Protein AF-A0A438CZI9-F1 (afdb_monomer)

Radius of gyration: 30.82 Å; Cα contacts (8 Å, |Δi|>4): 11; chains: 1; bounding box: 66×46×64 Å

Sequence (105 aa):
MVRYLTLVEDRLKRLDEWTVRHIPQIKNLKVDTLTRIAATLSIREVIMLPIYLQSTPSITPKLVCSATKVDPDWMHDIVKYLKLGELPEDKKHGTKSAYRPPVSP

Secondary structure (DSSP, 8-state):
-HHHHHHHHHHHTTSS--------GGG-HHHHHHHHHHHHHHHHHHS-------SS-SS--------------THHHHHHHHHH-PPP------------PPPP-

Solvent-accessible surface area (backbone atoms only — not comparable to full-atom values): 7388 Å² total; per-residue (Å²): 110,70,73,60,52,53,53,49,52,60,56,51,72,76,44,97,73,87,82,91,76,91,73,62,62,88,82,42,50,69,59,54,49,50,52,49,49,51,54,52,48,55,56,59,68,71,48,78,80,80,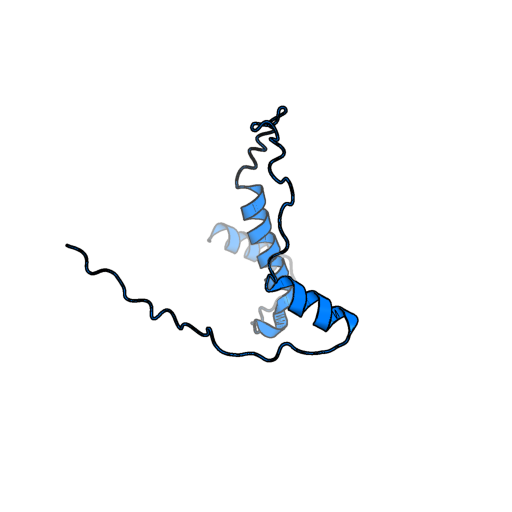76,78,79,68,94,60,80,94,66,82,88,73,92,82,76,83,91,77,80,90,64,97,47,77,63,57,47,54,55,42,26,76,75,71,70,49,76,72,88,83,80,86,85,84,74,80,78,78,87,76,84,85,83,80,134

Mean predicted aligned error: 20.91 Å

Organism: Vitis vinifera (NCBI:txid29760)

pLDDT: mean 73.61, std 17.83, range [41.25, 96.94]

Structure (mmCIF, N/CA/C/O backbone):
data_AF-A0A438CZI9-F1
#
_entry.id   AF-A0A438CZI9-F1
#
loop_
_atom_site.group_PDB
_atom_site.id
_atom_site.type_symbol
_atom_site.label_atom_id
_atom_site.label_alt_id
_atom_site.label_comp_id
_atom_site.label_asym_id
_atom_site.label_entity_id
_atom_site.label_seq_id
_atom_site.pdbx_PDB_ins_code
_atom_site.Cartn_x
_atom_site.Cartn_y
_atom_site.Cartn_z
_atom_site.occupancy
_atom_site.B_iso_or_equiv
_atom_site.auth_seq_id
_atom_site.auth_comp_id
_atom_site.auth_asym_id
_atom_site.auth_atom_id
_atom_site.pdbx_PDB_model_num
ATOM 1 N N . MET A 1 1 ? -13.404 -10.071 4.021 1.00 80.25 1 MET A N 1
ATOM 2 C CA . MET A 1 1 ? -12.929 -10.146 2.620 1.00 80.25 1 MET A CA 1
ATOM 3 C C . MET A 1 1 ? -14.043 -10.068 1.590 1.00 80.25 1 MET A C 1
ATOM 5 O O . MET A 1 1 ? -13.976 -9.170 0.766 1.00 80.25 1 MET A O 1
ATOM 9 N N . VAL A 1 2 ? -15.078 -10.916 1.669 1.00 92.94 2 VAL A N 1
ATOM 10 C CA . VAL A 1 2 ? -16.190 -10.960 0.691 1.00 92.94 2 VAL A CA 1
ATOM 11 C C . VAL A 1 2 ? -16.764 -9.573 0.365 1.00 92.94 2 VAL A C 1
ATOM 13 O O . VAL A 1 2 ? -16.845 -9.214 -0.799 1.00 92.94 2 VAL A O 1
ATOM 16 N N . ARG A 1 3 ? -17.030 -8.734 1.379 1.00 95.19 3 ARG A N 1
ATOM 17 C CA . ARG A 1 3 ? -17.556 -7.365 1.186 1.00 95.19 3 ARG A CA 1
ATOM 18 C C . ARG A 1 3 ? -16.685 -6.475 0.285 1.00 95.19 3 ARG A C 1
ATOM 20 O O . ARG A 1 3 ? -17.218 -5.723 -0.521 1.00 95.19 3 ARG A O 1
ATOM 27 N N . TYR A 1 4 ? -15.361 -6.544 0.429 1.00 94.50 4 TYR A N 1
ATOM 28 C CA . TYR A 1 4 ? -14.440 -5.738 -0.379 1.00 94.50 4 TYR A CA 1
ATOM 29 C C . TYR A 1 4 ? -14.328 -6.277 -1.800 1.00 94.50 4 TYR A C 1
ATOM 31 O O . TYR A 1 4 ? -14.287 -5.489 -2.737 1.00 94.50 4 TYR A O 1
ATOM 39 N N . LEU A 1 5 ? -14.322 -7.604 -1.955 1.00 95.25 5 LEU A N 1
ATOM 40 C CA . LEU A 1 5 ? -14.298 -8.233 -3.270 1.00 95.25 5 LEU A CA 1
ATOM 41 C C . LEU A 1 5 ? -15.540 -7.845 -4.079 1.00 95.25 5 LEU A C 1
ATOM 43 O O . LEU A 1 5 ? -15.397 -7.330 -5.180 1.00 95.25 5 LEU A O 1
ATOM 47 N N . THR A 1 6 ? -16.732 -7.964 -3.488 1.00 96.88 6 THR A N 1
ATOM 48 C CA . THR A 1 6 ? -17.987 -7.568 -4.143 1.00 96.88 6 THR A CA 1
ATOM 49 C C . THR A 1 6 ? -17.978 -6.095 -4.557 1.00 96.88 6 THR A C 1
ATOM 51 O O . THR A 1 6 ? -18.431 -5.758 -5.645 1.00 96.88 6 THR A O 1
ATOM 54 N N . LEU A 1 7 ? -17.419 -5.207 -3.726 1.00 96.94 7 LEU A N 1
ATOM 55 C CA . LEU A 1 7 ? -17.292 -3.786 -4.058 1.00 96.94 7 LEU A CA 1
ATOM 56 C C . LEU A 1 7 ? -16.329 -3.541 -5.229 1.00 96.94 7 LEU A C 1
ATOM 58 O O . LEU A 1 7 ? -16.581 -2.671 -6.061 1.00 96.94 7 LEU A O 1
ATOM 62 N N . VAL A 1 8 ? -15.211 -4.268 -5.283 1.00 95.56 8 VAL A N 1
ATOM 63 C CA . VAL A 1 8 ? -14.260 -4.174 -6.397 1.00 95.56 8 VAL A CA 1
ATOM 64 C C . VAL A 1 8 ? -14.911 -4.680 -7.682 1.00 95.56 8 VAL A C 1
ATOM 66 O O . VAL A 1 8 ? -14.853 -3.984 -8.688 1.00 95.56 8 VAL A O 1
ATOM 69 N N . GLU A 1 9 ? -15.588 -5.826 -7.641 1.00 95.31 9 GLU A N 1
ATOM 70 C CA . GLU A 1 9 ? -16.299 -6.396 -8.791 1.00 95.31 9 GLU A CA 1
ATOM 71 C C . GLU A 1 9 ? -17.379 -5.454 -9.332 1.00 95.31 9 GLU A C 1
ATOM 73 O O . GLU A 1 9 ? 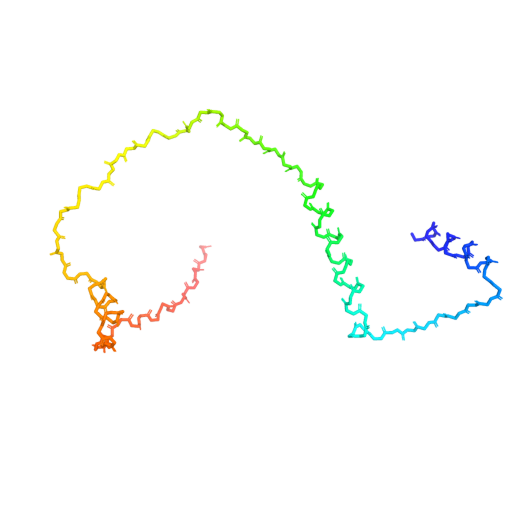-17.440 -5.217 -10.536 1.00 95.31 9 GLU A O 1
ATOM 78 N N . ASP A 1 10 ? -18.200 -4.871 -8.455 1.00 96.69 10 ASP A N 1
ATOM 79 C CA . ASP A 1 10 ? -19.236 -3.907 -8.839 1.00 96.69 10 ASP A CA 1
ATOM 80 C C . ASP A 1 10 ? -18.648 -2.671 -9.537 1.00 96.69 10 ASP A C 1
ATOM 82 O O . ASP A 1 10 ? -19.150 -2.213 -10.563 1.00 96.69 10 ASP A O 1
ATOM 86 N N . ARG A 1 11 ? -17.511 -2.172 -9.040 1.00 96.50 11 ARG A N 1
ATOM 87 C CA . ARG A 1 11 ? -16.803 -1.041 -9.655 1.00 96.50 11 ARG A CA 1
ATOM 88 C C . ARG A 1 11 ? -16.180 -1.404 -10.998 1.00 96.50 11 ARG A C 1
ATOM 90 O O . ARG A 1 11 ? -16.237 -0.591 -11.914 1.00 96.50 11 ARG A O 1
ATOM 97 N N . LEU A 1 12 ? -15.602 -2.598 -11.121 1.00 96.56 12 LEU A N 1
ATOM 98 C CA . LEU A 1 12 ? -14.975 -3.060 -12.360 1.00 96.56 12 LEU A CA 1
ATOM 99 C C . LEU A 1 12 ? -15.996 -3.272 -13.482 1.00 96.56 12 LEU A C 1
ATOM 101 O O . LEU A 1 12 ? -15.671 -2.993 -14.628 1.00 96.56 12 LEU A O 1
ATOM 105 N N . LYS A 1 13 ? -17.240 -3.670 -13.171 1.00 96.12 13 LYS A N 1
ATOM 106 C CA . LYS A 1 13 ? -18.335 -3.779 -14.159 1.00 96.12 13 LYS A CA 1
ATOM 107 C C . LYS A 1 13 ? -18.667 -2.462 -14.866 1.00 96.12 13 LYS A C 1
ATOM 109 O O . LYS A 1 13 ? -19.295 -2.487 -15.917 1.00 96.12 13 LYS A O 1
ATOM 114 N N . ARG A 1 14 ? -18.293 -1.319 -14.282 1.00 96.62 14 ARG A N 1
ATOM 115 C CA . ARG A 1 14 ? -18.493 0.012 -14.877 1.00 96.62 14 ARG A CA 1
ATOM 116 C C . ARG A 1 14 ? -17.393 0.404 -15.866 1.00 96.62 14 ARG A C 1
ATOM 118 O O . ARG A 1 14 ? -17.495 1.470 -16.462 1.00 96.62 14 ARG A O 1
ATOM 125 N N . LEU A 1 15 ? -16.331 -0.391 -15.972 1.00 96.44 15 LEU A N 1
ATOM 126 C CA . LEU A 1 15 ? -15.241 -0.181 -16.916 1.00 96.44 15 LEU A CA 1
ATOM 127 C C . LEU A 1 15 ? -15.456 -1.097 -18.119 1.00 96.44 15 LEU A C 1
ATOM 129 O O . LEU A 1 15 ? -15.670 -2.294 -17.937 1.00 96.44 15 LEU A O 1
ATOM 133 N N . ASP A 1 16 ? -15.356 -0.545 -19.327 1.00 94.44 16 ASP A N 1
ATOM 134 C CA . ASP A 1 16 ? -15.536 -1.313 -20.566 1.00 94.44 16 ASP A CA 1
ATOM 135 C C . ASP A 1 16 ? -14.440 -2.380 -20.748 1.00 94.44 16 ASP A C 1
ATOM 137 O O . ASP A 1 16 ? -14.697 -3.470 -21.254 1.00 94.44 16 ASP A O 1
ATOM 141 N N . GLU A 1 17 ? -13.222 -2.097 -20.274 1.00 96.06 17 GLU A N 1
ATOM 142 C CA . GLU A 1 17 ? -12.093 -3.026 -20.262 1.00 96.06 17 GLU A CA 1
ATOM 143 C C . GLU A 1 17 ? -11.189 -2.750 -19.048 1.00 96.06 17 GLU A C 1
ATOM 145 O O . GLU A 1 17 ? -10.963 -1.598 -18.664 1.00 96.06 17 GLU A O 1
ATOM 150 N N . TRP A 1 18 ? -10.647 -3.800 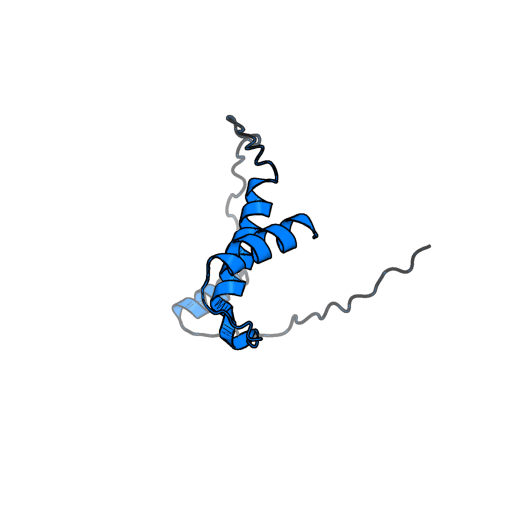-18.426 1.00 96.31 18 TRP A N 1
ATOM 151 C CA . TRP A 1 18 ? -9.668 -3.672 -17.346 1.00 96.31 18 TRP A CA 1
ATOM 152 C C . TRP A 1 18 ? -8.654 -4.816 -17.377 1.00 96.31 18 TRP A C 1
ATOM 154 O O . TRP A 1 18 ? -8.960 -5.941 -17.760 1.00 96.31 18 TRP A O 1
ATOM 164 N N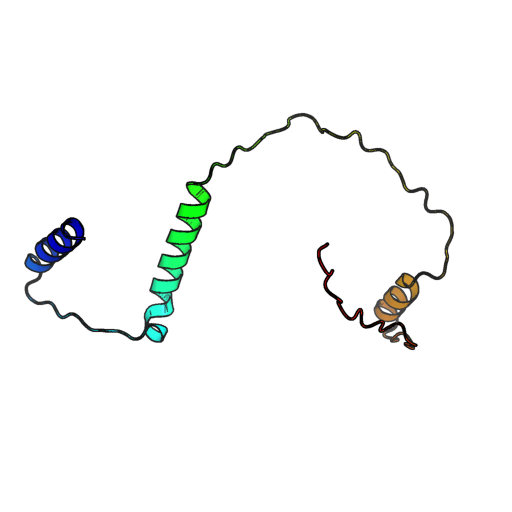 . THR A 1 19 ? -7.428 -4.534 -16.929 1.00 95.62 19 THR A N 1
ATOM 165 C CA . THR A 1 19 ? -6.389 -5.557 -16.747 1.00 95.62 19 THR A CA 1
ATOM 166 C C . THR A 1 19 ? -5.726 -5.391 -15.388 1.00 95.62 19 THR A C 1
ATOM 168 O O . THR A 1 19 ? -5.419 -4.277 -14.962 1.00 95.62 19 THR A O 1
ATOM 171 N N . VAL A 1 20 ? -5.493 -6.503 -14.691 1.00 94.44 20 VAL A N 1
ATOM 172 C CA . VAL A 1 20 ? -4.733 -6.515 -13.437 1.00 94.44 20 VAL A CA 1
ATOM 173 C C . VAL A 1 20 ? -3.293 -6.877 -13.759 1.00 94.44 20 VAL A C 1
ATOM 175 O O . VAL A 1 20 ? -3.017 -7.915 -14.356 1.00 94.44 20 VAL A O 1
ATOM 178 N N . ARG A 1 21 ? -2.360 -6.014 -13.357 1.00 95.69 21 ARG A N 1
ATOM 179 C CA . ARG A 1 21 ? -0.924 -6.244 -13.521 1.00 95.69 21 ARG A CA 1
ATOM 180 C C . ARG A 1 21 ? -0.260 -6.276 -12.161 1.00 95.69 21 ARG A C 1
ATOM 182 O O . ARG A 1 21 ? -0.466 -5.385 -11.341 1.00 95.69 21 ARG A O 1
ATOM 189 N N . HIS A 1 22 ? 0.575 -7.283 -11.949 1.00 95.25 22 HIS A N 1
ATOM 190 C CA . HIS A 1 22 ? 1.420 -7.337 -10.770 1.00 95.25 22 HIS A CA 1
ATOM 191 C C . HIS A 1 22 ? 2.633 -6.421 -10.966 1.00 95.25 22 HIS A C 1
ATOM 193 O O . HIS A 1 22 ? 3.353 -6.536 -11.960 1.00 95.25 22 HIS A O 1
ATOM 199 N N . ILE A 1 23 ? 2.853 -5.500 -10.028 1.00 94.25 23 ILE A N 1
ATOM 200 C CA . ILE A 1 23 ? 3.943 -4.522 -10.084 1.00 94.25 23 ILE A CA 1
ATOM 201 C C . ILE A 1 23 ? 4.900 -4.794 -8.916 1.00 94.25 23 ILE A C 1
ATOM 203 O O . ILE A 1 23 ? 4.444 -4.859 -7.775 1.00 94.25 23 ILE A O 1
ATOM 207 N N . PRO A 1 24 ? 6.219 -4.926 -9.160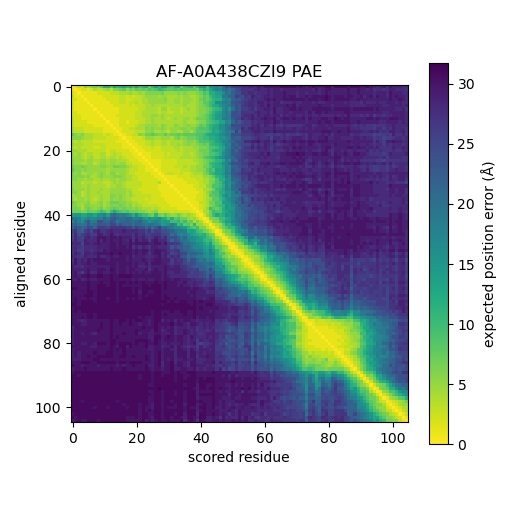 1.00 95.31 24 PRO A N 1
ATOM 208 C CA . PRO A 1 24 ? 7.199 -5.074 -8.090 1.00 95.31 24 PRO A CA 1
ATOM 209 C C . PRO A 1 24 ? 7.152 -3.908 -7.101 1.00 95.31 24 PRO A C 1
ATOM 211 O O . PRO A 1 24 ? 7.089 -2.748 -7.511 1.00 95.31 24 PRO A O 1
ATOM 214 N N . GLN A 1 25 ? 7.286 -4.211 -5.811 1.00 91.00 25 GLN A N 1
ATOM 215 C CA . GLN A 1 25 ? 7.200 -3.234 -4.723 1.00 91.00 25 GLN A CA 1
ATOM 216 C C . GLN A 1 25 ? 8.130 -2.025 -4.910 1.00 91.00 25 GLN A C 1
ATOM 218 O O . GLN A 1 25 ? 7.722 -0.884 -4.709 1.00 91.00 25 GLN A O 1
ATOM 223 N N . ILE A 1 26 ? 9.356 -2.256 -5.396 1.00 94.12 26 ILE A N 1
ATOM 224 C CA . ILE A 1 26 ? 10.339 -1.190 -5.652 1.00 94.12 26 ILE A CA 1
ATOM 225 C C . ILE A 1 26 ? 9.817 -0.119 -6.624 1.00 94.12 26 ILE A C 1
ATOM 227 O O . ILE A 1 26 ? 10.200 1.044 -6.536 1.00 94.12 26 ILE A O 1
ATOM 231 N N . LYS A 1 27 ? 8.896 -0.490 -7.523 1.00 94.69 27 LYS A N 1
ATOM 232 C CA . LYS A 1 27 ? 8.259 0.421 -8.481 1.00 94.69 27 LYS A CA 1
ATOM 233 C C . LYS A 1 27 ? 7.007 1.105 -7.918 1.00 94.69 27 LYS A C 1
ATOM 235 O O . LYS A 1 27 ? 6.530 2.052 -8.532 1.00 94.69 27 LYS A O 1
ATOM 240 N N . ASN A 1 28 ? 6.496 0.666 -6.765 1.00 94.00 28 ASN A N 1
ATOM 241 C CA . ASN A 1 28 ? 5.292 1.203 -6.121 1.00 94.00 28 ASN A CA 1
ATOM 242 C C . ASN A 1 28 ? 5.567 1.872 -4.759 1.00 94.00 28 ASN A C 1
ATOM 244 O O . ASN A 1 28 ? 4.653 2.107 -3.970 1.00 94.00 28 ASN A O 1
ATOM 248 N N . LEU A 1 29 ? 6.829 2.236 -4.496 1.00 94.12 29 LEU A N 1
ATOM 249 C CA . LEU A 1 29 ? 7.296 2.757 -3.205 1.00 94.12 29 LEU A CA 1
ATOM 250 C C . LEU A 1 29 ? 6.509 3.985 -2.702 1.00 94.12 29 LEU A C 1
ATOM 252 O O . LEU A 1 29 ? 6.372 4.189 -1.494 1.00 94.12 29 LEU A O 1
ATOM 256 N N . LYS A 1 30 ? 5.976 4.808 -3.617 1.00 94.44 30 LYS A N 1
ATOM 257 C CA . LYS A 1 30 ? 5.139 5.969 -3.269 1.00 94.44 30 LYS A CA 1
ATOM 258 C C . LYS A 1 30 ? 3.832 5.548 -2.597 1.00 94.44 30 LYS A C 1
ATOM 260 O O . LYS A 1 30 ? 3.494 6.099 -1.554 1.00 94.44 30 LYS A O 1
ATOM 265 N N . VAL A 1 31 ? 3.125 4.572 -3.173 1.00 94.62 31 VAL A N 1
ATOM 266 C CA . VAL A 1 31 ? 1.870 4.052 -2.611 1.00 94.62 31 VAL A CA 1
ATOM 267 C C . VAL A 1 31 ? 2.145 3.390 -1.269 1.00 94.62 31 VAL A C 1
ATOM 269 O O . VAL A 1 31 ? 1.478 3.720 -0.297 1.00 94.62 31 VAL A O 1
ATOM 272 N N . ASP A 1 32 ? 3.200 2.580 -1.172 1.00 91.69 32 ASP A N 1
ATOM 273 C CA . ASP A 1 32 ? 3.600 1.952 0.093 1.00 91.69 32 ASP A CA 1
ATOM 274 C C . ASP A 1 32 ? 3.919 2.980 1.185 1.00 91.69 32 ASP A C 1
ATOM 276 O O . ASP A 1 32 ? 3.542 2.811 2.346 1.00 91.69 32 ASP A O 1
ATOM 280 N N . THR A 1 33 ? 4.588 4.079 0.822 1.00 94.31 33 THR A N 1
ATOM 281 C CA . THR A 1 33 ? 4.874 5.176 1.756 1.00 94.31 33 THR A CA 1
ATOM 282 C C . THR A 1 33 ? 3.586 5.834 2.242 1.00 94.31 33 THR A C 1
ATOM 284 O O . THR A 1 33 ? 3.452 6.067 3.443 1.00 94.31 33 THR A O 1
ATOM 287 N N . LEU A 1 34 ? 2.624 6.084 1.350 1.00 93.62 34 LEU A N 1
ATOM 288 C CA . LEU A 1 34 ? 1.314 6.629 1.717 1.00 93.62 34 LEU A CA 1
ATOM 289 C C . LEU A 1 34 ? 0.527 5.666 2.609 1.00 93.62 34 LEU A C 1
ATOM 291 O O . LEU A 1 34 ? -0.005 6.090 3.630 1.00 93.62 34 LEU A O 1
ATOM 295 N N . THR A 1 35 ? 0.497 4.373 2.279 1.00 91.88 35 THR A N 1
ATOM 296 C CA . THR A 1 35 ? -0.155 3.347 3.103 1.00 91.88 35 THR A CA 1
ATOM 297 C C . THR A 1 35 ? 0.468 3.282 4.491 1.00 91.88 35 THR A C 1
ATOM 299 O O . THR A 1 35 ? -0.256 3.215 5.481 1.00 91.88 35 THR A O 1
ATOM 302 N N . ARG A 1 36 ? 1.800 3.372 4.587 1.00 90.69 36 ARG A N 1
ATOM 303 C CA . ARG A 1 36 ? 2.507 3.426 5.870 1.00 90.69 36 ARG A CA 1
ATOM 304 C C . ARG A 1 36 ? 2.142 4.672 6.669 1.00 90.69 36 ARG A C 1
ATOM 306 O O . ARG A 1 36 ? 1.904 4.537 7.860 1.00 90.69 36 ARG A O 1
ATOM 313 N N . ILE A 1 37 ? 2.071 5.848 6.042 1.00 89.81 37 ILE A N 1
ATOM 314 C CA . ILE A 1 37 ? 1.638 7.087 6.710 1.00 89.81 37 ILE A CA 1
ATOM 315 C C . ILE A 1 37 ? 0.198 6.951 7.213 1.00 89.81 37 ILE A C 1
ATOM 317 O O . ILE A 1 37 ? -0.067 7.255 8.368 1.00 89.81 37 ILE A O 1
ATOM 321 N N . ALA A 1 38 ? -0.725 6.468 6.379 1.00 88.81 38 ALA A N 1
ATOM 322 C CA . ALA A 1 38 ? -2.117 6.279 6.779 1.00 88.81 38 ALA A CA 1
ATOM 323 C C . ALA A 1 38 ? -2.226 5.298 7.955 1.00 88.81 38 ALA A C 1
ATOM 325 O O . ALA A 1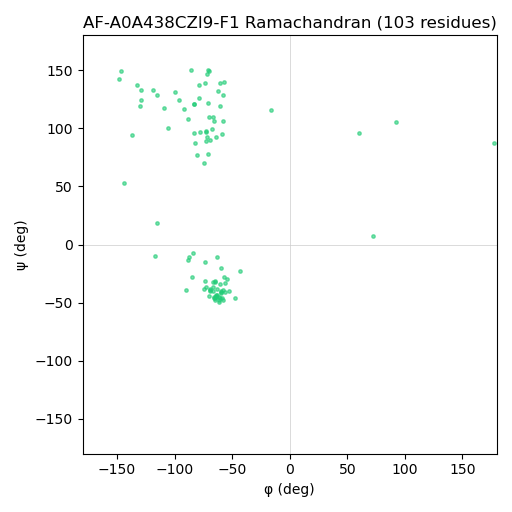 38 ? -2.874 5.602 8.948 1.00 88.81 38 ALA A O 1
ATOM 326 N N . ALA A 1 39 ? -1.522 4.164 7.892 1.00 87.19 39 ALA A N 1
ATOM 327 C CA . ALA A 1 39 ? -1.503 3.192 8.976 1.00 87.19 39 ALA A CA 1
ATOM 328 C C . ALA A 1 39 ? -0.921 3.784 10.270 1.00 87.19 39 ALA A C 1
ATOM 330 O O . ALA A 1 39 ? -1.507 3.607 11.333 1.00 87.19 39 ALA A O 1
ATOM 331 N N . THR A 1 40 ? 0.198 4.514 10.209 1.00 83.19 40 THR A N 1
ATOM 332 C CA . THR A 1 40 ? 0.831 5.080 11.411 1.00 83.19 40 THR A CA 1
ATOM 333 C C . THR A 1 40 ? 0.060 6.258 11.992 1.00 83.19 40 THR A C 1
ATOM 335 O O . THR A 1 40 ? -0.010 6.370 13.213 1.00 83.19 40 THR A O 1
ATOM 338 N N . LEU A 1 41 ? -0.535 7.116 11.160 1.00 71.62 41 LEU A N 1
ATOM 339 C CA . LEU A 1 41 ? -1.375 8.227 11.610 1.00 71.62 41 LEU A CA 1
ATOM 340 C C . LEU A 1 41 ? -2.696 7.731 12.190 1.00 71.62 41 LEU A C 1
ATOM 342 O O . LEU A 1 41 ? -3.054 8.161 13.278 1.00 71.62 41 LEU A O 1
ATOM 346 N N . SER A 1 42 ? -3.367 6.767 11.551 1.00 62.28 42 SER A N 1
ATOM 347 C CA . SER A 1 42 ? -4.568 6.148 12.124 1.00 62.28 42 SER A CA 1
ATOM 348 C C . SER A 1 42 ? -4.273 5.452 13.456 1.00 62.28 42 SER A C 1
ATOM 350 O O . SER A 1 42 ? -5.099 5.496 14.360 1.00 62.28 42 SER A O 1
ATOM 352 N N . ILE A 1 43 ? -3.082 4.867 13.630 1.00 61.09 43 ILE A N 1
ATOM 353 C CA . ILE A 1 43 ? -2.645 4.335 14.931 1.00 61.09 43 ILE A CA 1
ATOM 354 C C . ILE A 1 43 ? -2.389 5.470 15.939 1.00 61.09 43 ILE A C 1
ATOM 356 O O . ILE A 1 43 ? -2.727 5.330 17.111 1.00 61.09 43 ILE A O 1
ATOM 360 N N . ARG A 1 44 ? -1.823 6.604 15.505 1.00 54.97 44 ARG A N 1
ATOM 361 C CA . ARG A 1 44 ? -1.536 7.760 16.373 1.00 54.97 44 ARG A CA 1
ATOM 362 C C . ARG A 1 44 ? -2.774 8.557 16.788 1.00 54.97 44 ARG A C 1
ATOM 364 O O . ARG A 1 44 ? -2.756 9.118 17.873 1.00 54.97 44 ARG A O 1
ATOM 371 N N . GLU A 1 45 ? -3.810 8.622 15.957 1.00 55.59 45 GLU A N 1
ATOM 372 C CA . GLU A 1 45 ? -5.059 9.336 16.263 1.00 55.59 45 GLU A CA 1
ATOM 373 C C . GLU A 1 45 ? -6.051 8.489 17.075 1.00 55.59 45 GLU A C 1
ATOM 375 O O . GLU A 1 45 ? -6.828 9.043 17.847 1.00 55.59 45 GLU A O 1
ATOM 380 N N . VAL A 1 46 ? -6.025 7.155 16.943 1.00 51.88 46 VAL A N 1
ATOM 381 C CA . VAL A 1 46 ? -6.970 6.251 17.639 1.00 51.88 46 VAL A CA 1
ATOM 382 C C . VAL A 1 46 ? -6.472 5.826 19.030 1.00 51.88 46 VAL A C 1
ATOM 384 O O . VAL A 1 46 ? -7.256 5.354 19.854 1.00 51.88 46 VAL A O 1
ATOM 387 N N . ILE A 1 47 ? -5.199 6.060 19.359 1.00 52.81 47 ILE A N 1
ATOM 388 C CA . ILE A 1 47 ? -4.718 5.993 20.742 1.00 52.81 47 ILE A CA 1
ATOM 389 C C . ILE A 1 47 ? -4.910 7.378 21.349 1.00 52.81 47 ILE A C 1
ATOM 391 O O . ILE A 1 47 ? -4.203 8.316 21.002 1.00 52.81 47 ILE A O 1
ATOM 395 N N . MET A 1 48 ? -5.876 7.490 22.251 1.00 51.19 48 MET A N 1
ATOM 396 C CA . MET A 1 48 ? -6.048 8.577 23.207 1.00 51.19 48 MET A CA 1
ATOM 397 C C . MET A 1 48 ? -4.795 9.456 23.390 1.00 51.19 48 MET A C 1
ATOM 399 O O . MET A 1 48 ? -3.781 9.024 23.937 1.00 51.19 48 MET A O 1
ATOM 403 N N . LEU A 1 49 ? -4.908 10.723 23.014 1.00 48.50 49 LEU A N 1
ATOM 404 C CA . LEU A 1 49 ? -4.221 11.811 23.693 1.00 48.50 49 LEU A CA 1
ATOM 405 C C . LEU A 1 49 ? -5.086 12.165 24.918 1.00 48.50 49 LEU A C 1
ATOM 407 O O . LEU A 1 49 ? -5.928 13.058 24.807 1.00 48.50 49 LEU A O 1
ATOM 411 N N . PRO A 1 50 ? -4.947 11.531 26.103 1.00 51.03 50 PRO A N 1
ATOM 412 C CA . PRO A 1 50 ? -5.258 12.261 27.312 1.00 51.03 50 PRO A CA 1
ATOM 413 C C . PRO A 1 50 ? -4.145 13.301 27.421 1.00 51.03 50 PRO A C 1
ATOM 415 O O . PRO A 1 50 ? -3.071 13.043 27.963 1.00 51.03 50 PRO A O 1
ATOM 418 N N . ILE A 1 51 ? -4.363 14.473 26.827 1.00 56.84 51 ILE A N 1
ATOM 419 C CA . ILE A 1 51 ? -3.572 15.649 27.165 1.00 56.84 51 ILE A CA 1
ATOM 420 C C . ILE A 1 51 ? -3.917 15.925 28.624 1.00 56.84 51 ILE A C 1
ATOM 422 O O . ILE A 1 51 ? -4.923 16.564 28.923 1.00 56.84 51 ILE A O 1
ATOM 426 N N . TYR A 1 52 ? -3.128 15.382 29.548 1.00 59.28 52 TYR A N 1
ATOM 427 C CA . TYR A 1 52 ? -3.210 15.782 30.939 1.00 59.28 52 TYR A CA 1
ATOM 428 C C . TYR A 1 52 ? -2.586 17.174 31.021 1.00 59.28 52 TYR A C 1
ATOM 430 O O . TYR A 1 52 ? -1.374 17.331 31.158 1.00 59.28 52 TYR A O 1
ATOM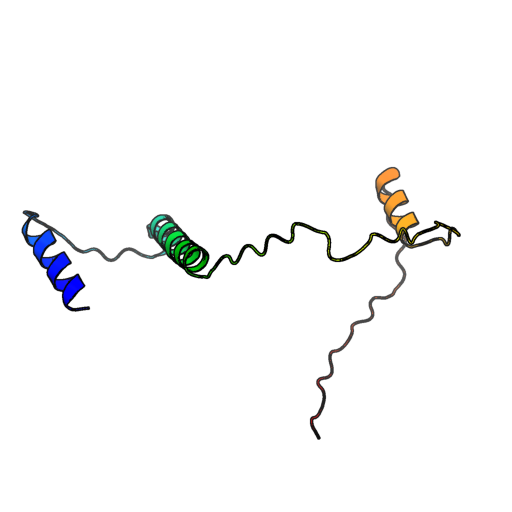 438 N N . LEU A 1 53 ? -3.414 18.202 30.829 1.00 59.97 53 LEU A N 1
ATOM 439 C CA . LEU A 1 53 ? -3.005 19.584 31.025 1.00 59.97 53 LEU A CA 1
ATOM 440 C C . LEU A 1 53 ? -2.880 19.817 32.529 1.00 59.97 53 LEU A C 1
ATOM 442 O O . LEU A 1 53 ? -3.867 20.061 33.221 1.00 59.97 53 LEU A O 1
ATOM 446 N N . GLN A 1 54 ? -1.659 19.719 33.045 1.00 60.91 54 GLN A N 1
ATOM 447 C CA . GLN A 1 54 ? -1.380 20.113 34.414 1.00 60.91 54 GLN A CA 1
ATOM 448 C C . GLN A 1 54 ? -1.152 21.629 34.445 1.00 60.91 54 GLN A C 1
ATOM 450 O O . GLN A 1 54 ? -0.059 22.110 34.158 1.00 60.91 54 GLN A O 1
ATOM 455 N N . SER A 1 55 ? -2.199 22.394 34.767 1.00 64.50 55 SER A N 1
ATOM 456 C CA . SER A 1 55 ? -2.162 23.868 34.814 1.00 64.50 55 SER A CA 1
ATOM 457 C C . SER A 1 55 ? -1.197 24.432 35.866 1.00 64.50 55 SER A C 1
ATOM 459 O O . SER A 1 55 ? -0.936 25.632 35.887 1.00 64.50 55 SER A O 1
ATOM 461 N N . THR A 1 56 ? -0.671 23.582 36.749 1.00 66.06 56 THR A N 1
ATOM 462 C CA . THR A 1 56 ? 0.275 23.933 37.806 1.00 66.06 56 THR A CA 1
ATOM 463 C C . THR A 1 56 ? 1.492 23.001 37.764 1.00 66.06 56 THR A C 1
ATOM 465 O O . THR A 1 56 ? 1.328 21.782 37.670 1.00 66.06 56 THR A O 1
ATOM 468 N N . PRO A 1 57 ? 2.728 23.527 37.831 1.00 67.94 57 PRO A N 1
ATOM 469 C CA . PRO A 1 57 ? 3.927 22.692 37.814 1.00 67.94 57 PRO A CA 1
ATOM 470 C C . PRO A 1 57 ? 3.942 21.755 39.033 1.00 67.94 57 PRO A C 1
ATOM 472 O O . PRO A 1 57 ? 3.723 22.199 40.158 1.00 67.94 57 PRO A O 1
ATOM 475 N N . SER A 1 58 ? 4.205 20.458 38.827 1.00 68.50 58 SER A N 1
ATOM 476 C CA . SER A 1 58 ? 4.253 19.466 39.920 1.00 68.50 58 SER A CA 1
ATOM 477 C C . SER A 1 58 ? 5.499 19.584 40.802 1.00 68.50 58 SER A C 1
ATOM 479 O O . SER A 1 58 ? 5.540 19.008 41.887 1.00 68.50 58 SER A O 1
ATOM 481 N N . ILE A 1 59 ? 6.519 20.312 40.340 1.00 70.31 59 ILE A N 1
ATOM 482 C CA . ILE A 1 59 ? 7.817 20.442 41.001 1.00 70.31 59 ILE A CA 1
ATOM 483 C C . ILE A 1 59 ? 8.159 21.927 41.122 1.00 70.31 59 ILE A C 1
ATOM 485 O O . ILE A 1 59 ? 8.225 22.646 40.125 1.00 70.31 59 ILE A O 1
ATOM 489 N N . THR A 1 60 ? 8.426 22.376 42.348 1.00 70.25 60 THR A N 1
ATOM 490 C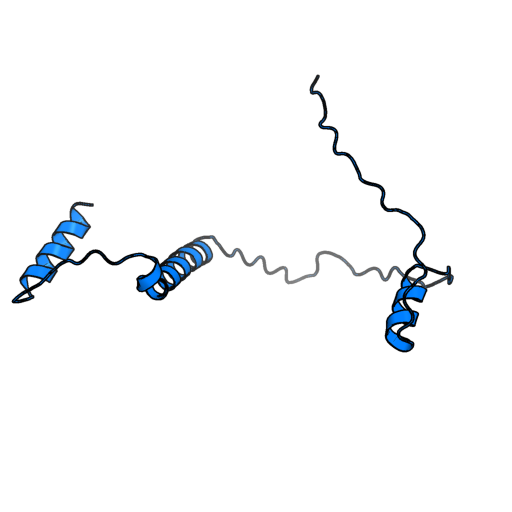 CA . THR A 1 60 ? 9.007 23.696 42.615 1.00 70.25 60 THR A CA 1
ATOM 491 C C . THR A 1 60 ? 10.471 23.694 42.163 1.00 70.25 60 THR A C 1
ATOM 493 O O . THR A 1 60 ? 11.245 22.873 42.666 1.00 70.25 60 THR A O 1
ATOM 496 N N . PRO A 1 61 ? 10.897 24.582 41.247 1.00 61.38 61 PRO A N 1
ATOM 497 C CA . PRO A 1 61 ? 12.284 24.628 40.806 1.00 61.38 61 PRO A CA 1
ATOM 498 C C . PRO A 1 61 ? 13.178 25.064 41.970 1.00 61.38 61 PRO A C 1
ATOM 500 O O . PRO A 1 61 ? 13.142 26.209 42.416 1.00 61.38 61 PRO A O 1
ATOM 503 N N . LYS A 1 62 ? 13.985 24.132 42.482 1.00 66.88 62 LYS A N 1
ATOM 504 C CA . LYS A 1 62 ? 15.056 24.428 43.432 1.00 66.88 62 LYS A CA 1
ATOM 505 C C . LYS A 1 62 ? 16.322 24.671 42.619 1.00 66.88 62 LYS A C 1
ATOM 507 O O . LYS A 1 62 ? 16.783 23.773 41.920 1.00 66.88 62 LYS A O 1
ATOM 512 N N . LEU A 1 63 ? 16.862 25.886 42.682 1.00 62.19 63 LEU A N 1
ATOM 513 C CA . LEU A 1 63 ? 18.101 26.234 41.994 1.00 62.19 63 LEU A CA 1
ATOM 514 C C . LEU A 1 63 ? 19.268 25.553 42.716 1.00 62.19 63 LEU A C 1
ATOM 516 O O . LEU A 1 63 ? 19.791 26.062 43.704 1.00 62.19 63 LEU A O 1
ATOM 520 N N . VAL A 1 64 ? 19.634 24.358 42.264 1.00 58.34 64 VAL A N 1
ATOM 521 C CA . VAL A 1 64 ? 20.849 23.674 42.702 1.00 58.34 64 VAL A CA 1
ATOM 522 C C . VAL A 1 64 ? 21.837 23.783 41.560 1.00 58.34 64 VAL A C 1
ATOM 524 O O . VAL A 1 64 ? 21.695 23.069 40.580 1.00 58.34 64 VAL A O 1
ATOM 527 N N . CYS A 1 65 ? 22.769 24.728 41.681 1.00 49.88 65 CYS A N 1
ATOM 528 C CA . CYS A 1 65 ? 24.151 24.626 41.206 1.00 49.88 65 CYS A CA 1
ATOM 529 C C . CYS A 1 65 ? 24.861 25.955 41.497 1.00 49.88 65 CYS A C 1
ATOM 531 O O . CYS A 1 65 ? 24.919 26.853 40.661 1.00 49.88 65 CYS A O 1
ATOM 533 N N . SER A 1 66 ? 25.421 26.085 42.701 1.00 53.25 66 SER A N 1
ATOM 534 C CA . SER A 1 66 ? 26.557 26.979 42.907 1.00 53.25 66 SER A CA 1
ATOM 535 C C . SER A 1 66 ? 27.756 26.345 42.205 1.00 53.25 66 SER A C 1
ATOM 537 O O . SER A 1 66 ? 28.228 25.289 42.626 1.00 53.25 66 SER A O 1
ATOM 539 N N . ALA A 1 67 ? 28.205 26.949 41.107 1.00 54.53 67 ALA A N 1
ATOM 540 C CA . ALA A 1 67 ? 29.432 26.557 40.432 1.00 54.53 67 ALA A CA 1
ATOM 541 C C . ALA A 1 67 ? 30.617 26.884 41.345 1.00 54.53 67 ALA A C 1
ATOM 543 O O . ALA A 1 67 ? 31.059 28.030 41.431 1.00 54.53 67 ALA A O 1
ATOM 544 N N . THR A 1 68 ? 31.121 25.878 42.050 1.00 55.34 68 THR A N 1
ATOM 545 C CA . THR A 1 68 ? 32.349 25.997 42.826 1.00 55.34 68 THR A CA 1
ATOM 546 C C . THR A 1 68 ? 33.287 24.845 42.509 1.00 55.34 68 THR A C 1
ATOM 548 O O . THR A 1 68 ? 33.004 23.692 42.812 1.00 55.34 68 THR A O 1
ATOM 551 N N . LYS A 1 69 ? 34.450 25.266 42.000 1.00 53.09 69 LYS A N 1
ATOM 552 C CA . LYS A 1 69 ? 35.722 24.565 41.788 1.00 53.09 69 LYS A CA 1
ATOM 553 C C . LYS A 1 69 ? 35.915 23.911 40.417 1.00 53.09 69 LYS A C 1
ATOM 555 O O . LYS A 1 69 ? 35.359 22.876 40.083 1.00 53.09 69 LYS A O 1
ATOM 560 N N . VAL A 1 70 ? 36.766 24.611 39.668 1.00 56.25 70 VAL A N 1
ATOM 561 C CA . VAL A 1 70 ? 37.516 24.196 38.487 1.00 56.25 70 VAL A CA 1
ATOM 562 C C . VAL A 1 70 ? 38.399 23.014 38.883 1.00 56.25 70 VAL A C 1
ATOM 564 O O . VAL A 1 70 ? 39.486 23.212 39.418 1.00 56.25 70 VAL A O 1
ATOM 567 N N . ASP A 1 71 ? 37.914 21.800 38.654 1.00 60.44 71 ASP A N 1
ATOM 568 C CA . ASP A 1 71 ? 38.800 20.690 38.310 1.00 60.44 71 ASP A CA 1
ATOM 569 C C . ASP A 1 71 ? 39.022 20.724 36.789 1.00 60.44 71 ASP A C 1
ATOM 571 O O . ASP A 1 71 ? 38.142 21.215 36.067 1.00 60.44 71 ASP A O 1
ATOM 575 N N . PRO A 1 72 ? 40.181 20.268 36.273 1.00 61.53 72 PRO A N 1
ATOM 576 C CA . PRO A 1 72 ? 40.410 20.143 34.841 1.00 61.53 72 PRO A CA 1
ATOM 577 C C . PRO A 1 72 ? 39.563 18.976 34.325 1.00 61.53 72 PRO A C 1
ATOM 579 O O . PRO A 1 72 ? 40.019 17.851 34.151 1.00 61.53 72 PRO A O 1
ATOM 582 N N . ASP A 1 73 ? 38.279 19.270 34.174 1.00 65.38 73 ASP A N 1
ATOM 583 C CA . ASP A 1 73 ? 37.249 18.382 33.680 1.00 65.38 73 ASP A CA 1
ATOM 584 C C . ASP A 1 73 ? 37.465 18.184 32.176 1.00 65.38 73 ASP A C 1
ATOM 586 O O . ASP A 1 73 ? 37.891 19.111 31.482 1.00 65.38 73 ASP A O 1
ATOM 590 N N . TRP A 1 74 ? 37.140 16.996 31.663 1.00 68.00 74 TRP A N 1
ATOM 591 C CA . TRP A 1 74 ? 37.183 16.595 30.238 1.00 68.00 74 TRP A CA 1
ATOM 592 C C . TRP A 1 74 ? 36.635 17.664 29.267 1.00 68.00 74 TRP A C 1
ATOM 594 O O . TRP A 1 74 ? 36.977 17.708 28.085 1.00 68.00 74 TRP A O 1
ATOM 604 N N . MET A 1 75 ? 35.790 18.561 29.775 1.00 71.88 75 MET A N 1
ATOM 605 C CA . MET A 1 75 ? 35.274 19.738 29.091 1.00 71.88 75 MET A CA 1
ATOM 606 C C . MET A 1 75 ? 36.372 20.677 28.563 1.00 71.88 75 MET A C 1
ATOM 608 O O . MET A 1 75 ? 36.192 21.308 27.519 1.00 71.88 75 MET A O 1
ATOM 612 N N . HIS A 1 76 ? 37.510 20.776 29.251 1.00 75.12 76 HIS A N 1
ATOM 613 C CA . HIS A 1 76 ? 38.590 21.681 28.875 1.00 75.12 76 HIS A CA 1
ATOM 614 C C . HIS A 1 76 ? 39.246 21.278 27.546 1.00 75.12 76 HIS A C 1
ATOM 616 O O . HIS A 1 76 ? 39.556 22.151 26.729 1.00 75.12 76 HIS A O 1
ATOM 622 N N . ASP A 1 77 ? 39.378 19.975 27.299 1.00 72.38 77 ASP A N 1
ATOM 623 C CA . ASP A 1 77 ? 39.925 19.422 26.057 1.00 72.38 77 ASP A CA 1
ATOM 624 C C . ASP A 1 77 ? 38.985 19.654 24.871 1.00 72.38 77 ASP A C 1
ATOM 626 O O . ASP A 1 77 ? 39.422 20.034 23.783 1.00 72.38 77 ASP A O 1
ATOM 630 N N . ILE A 1 78 ? 37.674 19.530 25.092 1.00 73.69 78 ILE A N 1
ATOM 631 C CA . ILE A 1 78 ? 36.659 19.809 24.066 1.00 73.69 78 ILE A CA 1
ATOM 632 C C . ILE A 1 78 ? 36.674 21.285 23.675 1.00 73.69 78 ILE A C 1
ATOM 634 O O . ILE A 1 78 ? 36.668 21.621 22.489 1.00 73.69 78 ILE A O 1
ATOM 638 N N . VAL A 1 79 ? 36.719 22.185 24.660 1.00 79.38 79 VAL A N 1
ATOM 639 C CA . VAL A 1 79 ? 36.779 23.628 24.390 1.00 79.38 79 VAL A CA 1
ATOM 640 C C . VAL A 1 79 ? 38.063 23.986 23.641 1.00 79.38 79 VAL A C 1
ATOM 642 O O . VAL A 1 79 ? 38.030 24.832 22.745 1.00 79.38 79 VAL A O 1
ATOM 645 N N . LYS A 1 80 ? 39.186 23.342 23.974 1.00 80.19 80 LYS A N 1
ATOM 646 C CA . LYS A 1 80 ? 40.470 23.559 23.304 1.00 80.19 80 LYS A CA 1
ATOM 647 C C . LYS A 1 80 ? 40.430 23.100 21.844 1.00 80.19 80 LYS A C 1
ATOM 649 O O . LYS A 1 80 ? 40.817 23.877 20.974 1.00 80.19 80 LYS A O 1
ATOM 654 N N . TYR A 1 81 ? 39.874 21.922 21.563 1.00 79.19 81 TYR A N 1
ATOM 655 C CA . TYR A 1 81 ? 39.690 21.423 20.198 1.00 79.19 81 TYR A CA 1
ATOM 656 C C . TYR A 1 81 ? 38.848 22.375 19.344 1.00 79.19 81 TYR A C 1
ATOM 658 O O . TYR A 1 81 ? 39.250 22.750 18.246 1.00 79.19 81 TYR A O 1
ATOM 666 N N . LEU A 1 82 ? 37.713 22.838 19.871 1.00 77.69 82 LEU A N 1
ATOM 667 C CA . LEU A 1 82 ? 36.824 23.739 19.134 1.00 77.69 82 LEU A CA 1
ATOM 668 C C . LEU A 1 82 ? 37.463 25.100 18.828 1.00 77.69 82 LEU A C 1
ATOM 670 O O . LEU A 1 82 ? 37.125 25.717 17.822 1.00 77.69 82 LEU A O 1
ATOM 674 N N . LYS A 1 83 ? 38.360 25.585 19.694 1.00 79.38 83 LYS A N 1
ATOM 675 C CA . LYS A 1 83 ? 38.991 26.903 19.533 1.00 79.38 83 LYS A CA 1
ATOM 676 C C . LYS A 1 83 ? 40.289 26.871 18.734 1.00 79.38 83 LYS A C 1
ATOM 678 O O . LYS A 1 83 ? 40.554 27.809 17.993 1.00 79.38 83 LYS A O 1
ATOM 683 N N . LEU A 1 84 ? 41.111 25.845 18.933 1.00 84.31 84 LEU A N 1
ATOM 684 C CA . LEU A 1 84 ? 42.492 25.789 18.440 1.00 84.31 84 LEU A CA 1
ATOM 685 C C . LEU A 1 84 ? 42.715 24.658 17.425 1.00 84.31 84 LEU A C 1
ATOM 687 O O . LEU A 1 84 ? 43.767 24.610 16.801 1.00 84.31 84 LEU A O 1
ATOM 691 N N . GLY A 1 85 ? 41.745 23.755 17.245 1.00 74.38 85 GLY A N 1
ATOM 692 C CA . GLY A 1 85 ? 41.867 22.593 16.358 1.00 74.38 85 GLY A CA 1
ATOM 693 C C . GLY A 1 85 ? 42.790 21.491 16.890 1.00 74.38 85 GLY A C 1
ATOM 694 O O . GLY A 1 85 ? 43.067 20.530 16.177 1.00 74.38 85 GLY A O 1
ATOM 695 N N . GLU A 1 86 ? 43.267 21.610 18.130 1.00 74.75 86 GLU A N 1
ATOM 696 C CA . GLU A 1 86 ? 44.156 20.636 18.764 1.00 74.75 86 GLU A CA 1
ATOM 697 C C . GLU A 1 86 ? 43.351 19.473 19.356 1.00 74.75 86 GLU A C 1
ATOM 699 O O . GLU A 1 86 ? 42.484 19.675 20.208 1.00 74.75 86 GLU A O 1
ATOM 704 N N . LEU A 1 87 ? 43.625 18.253 18.892 1.00 69.12 87 LEU A N 1
ATOM 705 C CA . LEU A 1 87 ? 42.972 17.035 19.371 1.00 69.12 87 LEU A CA 1
ATOM 706 C C . LEU A 1 87 ? 43.587 16.594 20.714 1.00 69.12 87 LEU A C 1
ATOM 708 O O . LEU A 1 87 ? 44.815 16.624 20.834 1.00 69.12 87 LEU A O 1
ATOM 712 N N . PRO A 1 88 ? 42.785 16.172 21.711 1.00 65.56 88 PRO A N 1
ATOM 713 C CA . PRO A 1 88 ? 43.325 15.664 22.967 1.00 65.56 88 PRO A CA 1
ATOM 714 C C . PRO A 1 88 ? 44.206 14.430 22.747 1.00 65.56 88 PRO A C 1
ATOM 716 O O . PRO A 1 88 ? 43.900 13.547 21.943 1.00 65.56 88 PRO A O 1
ATOM 719 N N . GLU A 1 89 ? 45.320 14.385 23.475 1.00 64.56 89 GLU A N 1
ATOM 720 C CA . GLU A 1 89 ? 46.349 13.351 23.380 1.00 64.56 89 GLU A CA 1
ATOM 721 C C . GLU A 1 89 ? 45.897 12.110 24.170 1.00 64.56 89 GLU A C 1
ATOM 723 O O . GLU A 1 89 ? 46.256 11.884 25.322 1.00 64.56 89 GLU A O 1
ATOM 728 N N . ASP A 1 90 ? 44.986 11.352 23.571 1.00 63.84 90 ASP A N 1
ATOM 729 C CA . ASP A 1 90 ? 44.218 10.299 24.232 1.00 63.84 90 ASP A CA 1
ATOM 730 C C . ASP A 1 90 ? 45.100 9.204 24.885 1.00 63.84 90 ASP A C 1
ATOM 732 O O . ASP A 1 90 ? 45.945 8.575 24.236 1.00 63.84 90 ASP A O 1
ATOM 736 N N . LYS A 1 91 ? 44.862 8.900 26.172 1.00 53.34 91 LYS A N 1
ATOM 737 C CA . LYS A 1 91 ? 45.353 7.682 26.846 1.00 53.34 91 LYS A CA 1
ATOM 738 C C . LYS A 1 91 ? 44.264 7.046 27.720 1.00 53.34 91 LYS A C 1
ATOM 740 O O . LYS A 1 91 ? 44.177 7.288 28.915 1.00 53.34 91 LYS A O 1
ATOM 745 N N . LYS A 1 92 ? 43.570 6.081 27.105 1.00 56.88 92 LYS A N 1
ATOM 746 C CA . LYS A 1 92 ? 42.991 4.857 27.697 1.00 56.88 92 LYS A CA 1
ATOM 747 C C . LYS A 1 92 ? 41.952 5.030 28.819 1.00 56.88 92 LYS A C 1
ATOM 749 O O . LYS A 1 92 ? 42.317 4.886 29.972 1.00 56.88 92 LYS A O 1
ATOM 754 N N . HIS A 1 93 ? 40.660 4.993 28.475 1.00 47.97 93 HIS A N 1
ATOM 755 C CA . HIS A 1 93 ? 39.639 4.242 29.242 1.00 47.97 93 HIS A CA 1
ATOM 756 C C . HIS A 1 93 ? 38.579 3.613 28.318 1.00 47.97 93 HIS A C 1
ATOM 758 O O . HIS A 1 93 ? 37.375 3.754 28.502 1.00 47.97 93 HIS A O 1
ATOM 764 N N . GLY A 1 94 ? 39.030 2.859 27.313 1.00 42.28 94 GLY A N 1
ATOM 765 C CA . GLY A 1 94 ? 38.174 1.909 26.603 1.00 42.28 94 GLY A CA 1
ATOM 766 C C . GLY A 1 94 ? 37.907 0.675 27.466 1.00 42.28 94 GLY A C 1
ATOM 767 O O . GLY A 1 94 ? 38.427 -0.402 27.176 1.00 42.28 94 GLY A O 1
ATOM 768 N N . THR A 1 95 ? 37.130 0.809 28.540 1.00 41.25 95 THR A N 1
ATOM 769 C CA . THR A 1 95 ? 36.655 -0.358 29.291 1.00 41.25 95 THR A CA 1
ATOM 770 C C . THR A 1 95 ? 35.494 -0.975 28.517 1.00 41.25 95 THR A C 1
ATOM 772 O O . THR A 1 95 ? 34.356 -0.524 28.610 1.00 41.25 95 THR A O 1
ATOM 775 N N . LYS A 1 96 ? 35.785 -2.014 27.722 1.00 48.25 96 LYS A N 1
ATOM 776 C CA . LYS A 1 96 ? 34.765 -2.935 27.204 1.00 48.25 96 LYS A CA 1
ATOM 777 C C . LYS A 1 96 ? 34.037 -3.551 28.403 1.00 48.25 96 LYS A C 1
ATOM 779 O O . LYS A 1 96 ? 34.598 -4.416 29.073 1.00 48.25 96 LYS A O 1
ATOM 784 N N . SER A 1 97 ? 32.802 -3.142 28.677 1.00 46.00 97 SER A N 1
ATOM 785 C CA . SER A 1 97 ? 31.928 -3.905 29.566 1.00 46.00 97 SER A CA 1
ATOM 786 C C . SER A 1 97 ? 31.469 -5.159 28.818 1.00 46.00 97 SER A C 1
ATOM 788 O O . SER A 1 97 ? 30.572 -5.132 27.978 1.00 46.00 97 SER A O 1
ATOM 790 N N . ALA A 1 98 ? 32.137 -6.285 29.075 1.00 47.41 98 ALA A N 1
ATOM 791 C CA . ALA A 1 98 ? 31.625 -7.589 28.680 1.00 47.41 98 ALA A CA 1
ATOM 792 C C . ALA A 1 98 ? 30.349 -7.857 29.493 1.00 47.41 98 ALA A C 1
ATOM 794 O O . ALA A 1 98 ? 30.411 -8.091 30.700 1.00 47.41 98 ALA A O 1
ATOM 795 N N . TYR A 1 99 ? 29.189 -7.773 28.844 1.00 56.25 99 TYR A N 1
ATOM 796 C CA . TYR A 1 99 ? 27.911 -8.144 29.445 1.00 56.25 99 TYR A CA 1
ATOM 797 C C . TYR A 1 99 ? 27.952 -9.630 29.829 1.00 56.25 99 TYR A C 1
ATOM 799 O O . TYR A 1 99 ? 28.119 -10.494 28.968 1.00 56.25 99 TYR A O 1
ATOM 807 N N . ARG A 1 100 ? 27.799 -9.931 31.122 1.00 49.25 100 ARG A 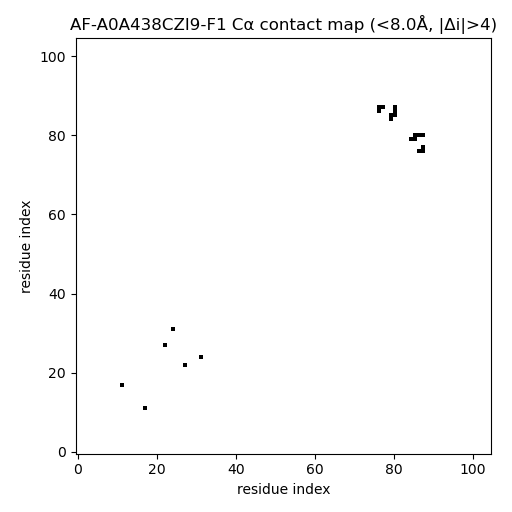N 1
ATOM 808 C CA . ARG A 1 100 ? 27.591 -11.291 31.632 1.00 49.25 100 ARG A CA 1
ATOM 809 C C . ARG A 1 100 ? 26.141 -11.385 32.120 1.00 49.25 100 ARG A C 1
ATOM 811 O O . ARG A 1 100 ? 25.786 -10.618 33.014 1.00 49.25 100 ARG A O 1
ATOM 818 N N . PRO A 1 101 ? 25.290 -12.249 31.542 1.00 46.09 101 PRO A N 1
ATOM 819 C CA . PRO A 1 101 ? 23.901 -12.354 31.972 1.00 46.09 101 PRO A CA 1
ATOM 820 C C . PRO A 1 101 ? 23.812 -13.019 33.358 1.00 46.09 101 PRO A C 1
ATOM 822 O O . PRO A 1 101 ? 24.678 -13.835 33.696 1.00 46.09 101 PRO A O 1
ATOM 825 N N . PRO A 1 102 ? 22.794 -12.682 34.171 1.00 55.12 102 PRO A N 1
ATOM 826 C CA . PRO A 1 102 ? 22.607 -13.285 35.483 1.00 55.12 102 PRO A CA 1
ATOM 827 C C . PRO A 1 102 ? 22.094 -14.724 35.349 1.00 55.12 102 PRO A C 1
ATOM 829 O O . PRO A 1 102 ? 21.228 -15.012 34.524 1.00 55.12 102 PRO A O 1
ATOM 832 N N . VAL A 1 103 ? 22.627 -15.619 36.181 1.00 53.03 103 VAL A N 1
ATOM 833 C CA . VAL A 1 103 ? 22.081 -16.966 36.379 1.00 53.03 103 VAL A CA 1
ATOM 834 C C . VAL A 1 103 ? 20.957 -16.838 37.404 1.00 53.03 103 VAL A C 1
ATOM 836 O O . VAL A 1 103 ? 21.184 -16.324 38.500 1.00 53.03 103 VAL A O 1
ATOM 839 N N . SER A 1 104 ? 19.743 -17.222 37.017 1.00 55.34 104 SER A N 1
ATOM 840 C CA . SER A 1 104 ? 18.575 -17.237 37.905 1.00 55.34 104 SER A CA 1
ATOM 841 C C . SER A 1 104 ? 18.698 -18.343 38.969 1.00 55.34 104 SER A C 1
ATOM 843 O O . SER A 1 104 ? 19.353 -19.348 38.688 1.00 55.34 104 SER A O 1
ATOM 845 N N . PRO A 1 105 ? 18.119 -18.140 40.170 1.00 65.88 105 PRO A N 1
ATOM 846 C CA . PRO A 1 105 ? 18.239 -19.057 41.306 1.00 65.88 105 PRO A CA 1
ATOM 847 C C . PRO A 1 105 ? 17.509 -20.389 41.107 1.00 65.88 105 PRO A C 1
ATOM 849 O O . PRO A 1 105 ? 16.519 -20.419 40.338 1.00 65.88 105 PRO A O 1
#

Foldseek 3Di:
DVVVVVVVVVVVVVDPDDDDDDDDCVVVVVVVVVVVVVVVVVVVVPPDPPVPPPVDDPDDDDDPDPDDDDDVPPVVQVVCCVPPVDHDPDDDDPPPPPDDDDDDD